Protein AF-A0A2S9GE72-F1 (afdb_monomer_lite)

Radius of gyration: 17.12 Å; chains: 1; bounding box: 41×29×42 Å

Secondary structure (DSSP, 8-state):
-HHHHHHHHGGGS-HHHHHHHHHHHHHHHHHHHT-TT--EEEE----TTTTSTT---SS--EEEEPPP-GGG-GGGTTTSPPP-

Structure (mmCIF, N/CA/C/O backbone):
data_AF-A0A2S9GE72-F1
#
_entry.id   AF-A0A2S9GE72-F1
#
loop_
_atom_site.group_PDB
_atom_site.id
_atom_site.type_symbol
_atom_site.label_atom_id
_atom_site.label_alt_id
_atom_site.label_comp_id
_atom_site.label_asym_id
_atom_site.label_entity_id
_atom_site.label_seq_id
_atom_site.pdbx_PDB_ins_code
_atom_site.Cartn_x
_atom_site.Cartn_y
_atom_site.Cartn_z
_atom_site.occupancy
_atom_site.B_iso_or_equiv
_atom_site.auth_seq_id
_atom_site.auth_comp_id
_atom_site.auth_asym_id
_atom_site.auth_atom_id
_atom_site.pdbx_PDB_model_num
ATOM 1 N N . ALA A 1 1 ? 7.868 4.645 -6.881 1.00 92.50 1 ALA A N 1
ATOM 2 C CA . ALA A 1 1 ? 6.761 3.666 -6.955 1.00 92.50 1 ALA A CA 1
ATOM 3 C C . ALA A 1 1 ? 6.558 3.126 -8.372 1.00 92.50 1 ALA A C 1
ATOM 5 O O . ALA A 1 1 ? 6.656 1.921 -8.545 1.00 92.50 1 ALA A O 1
ATOM 6 N N . LEU A 1 2 ? 6.335 3.981 -9.382 1.00 97.00 2 LEU A N 1
ATOM 7 C CA . LEU A 1 2 ? 6.053 3.527 -10.754 1.00 97.00 2 LEU A CA 1
ATOM 8 C C . LEU A 1 2 ? 7.201 2.723 -11.385 1.00 97.00 2 LEU A C 1
ATOM 10 O O . LEU A 1 2 ? 6.942 1.700 -12.003 1.00 97.00 2 LEU A O 1
ATOM 14 N N . GLU A 1 3 ? 8.452 3.143 -11.181 1.00 98.00 3 GLU A N 1
ATOM 15 C CA . GLU A 1 3 ? 9.648 2.413 -11.638 1.00 98.00 3 GLU A CA 1
ATOM 16 C C . GLU A 1 3 ? 9.709 0.987 -11.066 1.00 98.00 3 GLU A C 1
ATOM 18 O O . GLU A 1 3 ? 9.820 0.029 -11.823 1.00 98.00 3 GLU A O 1
ATOM 23 N N . TYR A 1 4 ? 9.535 0.843 -9.745 1.00 97.31 4 TYR A N 1
ATOM 24 C CA . TYR A 1 4 ? 9.442 -0.460 -9.076 1.00 97.31 4 TYR A CA 1
ATOM 25 C C . TYR A 1 4 ? 8.311 -1.309 -9.662 1.00 97.31 4 TYR A C 1
ATOM 27 O O . TYR A 1 4 ? 8.538 -2.447 -10.059 1.00 97.31 4 TYR A O 1
ATOM 35 N N . TYR A 1 5 ? 7.098 -0.749 -9.753 1.00 97.00 5 TYR A N 1
ATOM 36 C CA . TYR A 1 5 ? 5.937 -1.488 -10.247 1.00 97.00 5 TYR A CA 1
ATOM 37 C C . TYR A 1 5 ? 6.140 -1.945 -11.696 1.00 97.00 5 TYR A C 1
ATOM 39 O O . TYR A 1 5 ? 5.909 -3.112 -11.991 1.00 97.00 5 TYR A O 1
ATOM 47 N N . THR A 1 6 ? 6.664 -1.067 -12.561 1.00 98.19 6 THR A N 1
ATOM 48 C CA . THR A 1 6 ? 6.993 -1.383 -13.962 1.00 98.19 6 THR A CA 1
ATOM 49 C C . THR A 1 6 ? 8.001 -2.522 -14.049 1.00 98.19 6 THR A C 1
ATOM 51 O O . THR A 1 6 ? 7.798 -3.453 -14.820 1.00 98.19 6 THR A O 1
ATOM 54 N N . ALA A 1 7 ? 9.066 -2.484 -13.245 1.00 98.25 7 ALA A N 1
ATOM 55 C CA . ALA A 1 7 ? 10.086 -3.529 -13.252 1.00 98.25 7 ALA A CA 1
ATOM 56 C C . ALA A 1 7 ? 9.559 -4.886 -12.756 1.00 98.25 7 ALA A C 1
ATOM 58 O O . ALA A 1 7 ? 10.010 -5.924 -13.228 1.00 98.25 7 ALA A O 1
ATOM 59 N N . VAL A 1 8 ? 8.607 -4.884 -11.817 1.00 97.19 8 VAL A N 1
ATOM 60 C CA . VAL A 1 8 ? 8.002 -6.107 -11.270 1.00 97.19 8 VAL A CA 1
ATOM 61 C C . VAL A 1 8 ? 7.007 -6.737 -12.242 1.00 97.19 8 VAL A C 1
ATOM 63 O O . VAL A 1 8 ? 7.012 -7.954 -12.416 1.00 97.19 8 VAL A O 1
ATOM 66 N N . VAL A 1 9 ? 6.132 -5.937 -12.858 1.00 97.06 9 VAL A N 1
ATOM 67 C CA . VAL A 1 9 ? 5.063 -6.476 -13.714 1.00 97.06 9 VAL A CA 1
ATOM 68 C C . VAL A 1 9 ? 5.482 -6.610 -15.179 1.00 97.06 9 VAL A C 1
ATOM 70 O O . VAL A 1 9 ? 4.943 -7.461 -15.883 1.00 97.06 9 VAL A O 1
ATOM 73 N N . GLY A 1 10 ? 6.448 -5.815 -15.644 1.00 97.44 10 GLY A N 1
ATOM 74 C CA . GLY A 1 10 ? 6.881 -5.792 -17.040 1.00 97.44 10 GLY A CA 1
ATOM 75 C C . GLY A 1 10 ? 5.723 -5.516 -18.002 1.00 97.44 10 GLY A C 1
ATOM 76 O O . GLY A 1 10 ? 4.791 -4.774 -17.686 1.00 97.44 10 GLY A O 1
ATOM 77 N N . ASP A 1 11 ? 5.756 -6.164 -19.163 1.00 97.50 11 ASP A N 1
ATOM 78 C CA . ASP A 1 11 ? 4.779 -5.942 -20.237 1.00 97.50 11 ASP A CA 1
ATOM 79 C C . ASP A 1 11 ? 3.495 -6.769 -20.091 1.00 97.50 11 ASP A C 1
ATOM 81 O O . ASP A 1 11 ? 2.560 -6.621 -20.877 1.00 97.50 11 ASP A O 1
ATOM 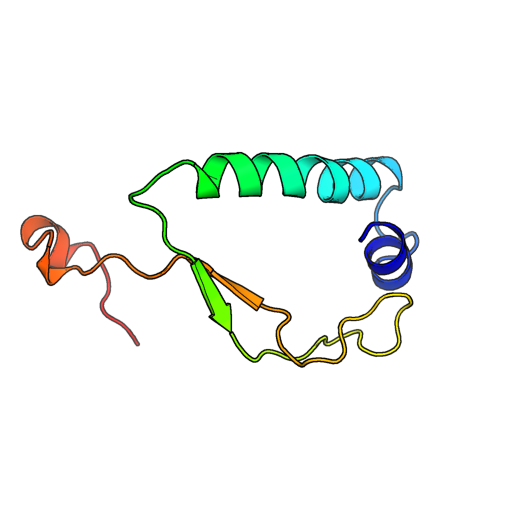85 N N . ARG A 1 12 ? 3.394 -7.611 -19.050 1.00 97.38 12 ARG A N 1
ATOM 86 C CA . ARG A 1 12 ? 2.171 -8.387 -18.778 1.00 97.38 12 ARG A CA 1
ATOM 87 C C . ARG A 1 12 ? 0.970 -7.488 -18.449 1.00 97.38 12 ARG A C 1
ATOM 89 O O . ARG A 1 12 ? -0.170 -7.935 -18.526 1.00 97.38 12 ARG A O 1
ATOM 96 N N . THR A 1 13 ? 1.238 -6.252 -18.026 1.00 97.56 13 THR A N 1
ATOM 97 C CA . THR A 1 13 ? 0.240 -5.251 -17.650 1.00 97.56 13 THR A CA 1
ATOM 98 C C . THR A 1 13 ? 0.403 -4.034 -18.563 1.00 97.56 13 THR A C 1
ATOM 100 O O . THR A 1 13 ? 1.485 -3.451 -18.578 1.00 97.56 13 THR A O 1
ATOM 103 N N . PRO A 1 14 ? -0.638 -3.584 -19.284 1.00 98.31 14 PRO A N 1
ATOM 104 C CA . PRO A 1 14 ? -0.571 -2.384 -20.117 1.00 98.31 14 PRO A CA 1
ATOM 105 C C . PRO A 1 14 ? -0.053 -1.153 -19.366 1.00 98.31 14 PRO A C 1
ATOM 107 O O . PRO A 1 14 ? -0.500 -0.871 -18.252 1.00 98.31 14 PRO A O 1
ATOM 110 N N . ARG A 1 15 ? 0.841 -0.377 -19.992 1.00 98.12 15 ARG A N 1
ATOM 111 C CA . ARG A 1 15 ? 1.501 0.777 -19.354 1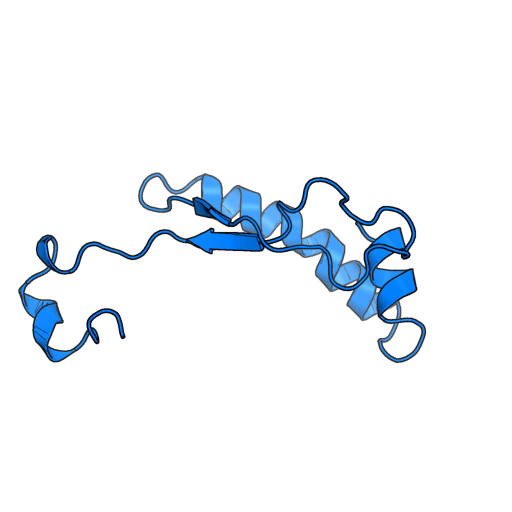.00 98.12 15 ARG A CA 1
ATOM 112 C C . ARG A 1 15 ? 0.515 1.784 -18.762 1.00 98.12 15 ARG A C 1
ATOM 114 O O . ARG A 1 15 ? 0.714 2.229 -17.636 1.00 98.12 15 ARG A O 1
ATOM 121 N N . ALA A 1 16 ? -0.564 2.087 -19.481 1.00 98.31 16 ALA A N 1
ATOM 122 C CA . ALA A 1 16 ? -1.607 2.985 -18.995 1.00 98.31 16 ALA A CA 1
ATOM 123 C C . ALA A 1 16 ? -2.221 2.492 -17.671 1.00 98.31 16 ALA A C 1
ATOM 125 O O . ALA A 1 16 ? -2.352 3.270 -16.733 1.00 98.31 16 ALA A O 1
ATOM 126 N N . LEU A 1 17 ? -2.500 1.188 -17.547 1.00 98.25 17 LEU A N 1
ATOM 127 C CA . LEU A 1 17 ? -3.035 0.605 -16.312 1.00 98.25 17 LEU A CA 1
ATOM 128 C C . LEU A 1 17 ? -2.024 0.657 -15.161 1.00 98.25 17 LEU A C 1
ATOM 130 O O . LEU A 1 17 ? -2.412 0.936 -14.027 1.00 98.25 17 LEU A O 1
ATOM 134 N N . GLN A 1 18 ? -0.735 0.435 -15.441 1.00 98.12 18 GLN A N 1
ATOM 135 C CA . GLN A 1 18 ? 0.320 0.571 -14.431 1.00 98.12 18 GLN A CA 1
ATOM 136 C C . GLN A 1 18 ? 0.366 1.996 -13.864 1.00 98.12 18 GLN A C 1
ATOM 138 O O . GLN A 1 18 ? 0.426 2.190 -12.649 1.00 98.12 18 GLN A O 1
ATOM 143 N N . GLU A 1 19 ? 0.332 2.995 -14.748 1.00 98.19 19 GLU A N 1
ATOM 144 C CA . GLU A 1 19 ? 0.383 4.401 -14.358 1.00 98.19 19 GLU A CA 1
ATOM 145 C C . GLU A 1 19 ? -0.859 4.820 -13.581 1.00 98.19 19 GLU A C 1
ATOM 147 O O . GLU A 1 19 ? -0.713 5.430 -12.521 1.00 98.19 19 GLU A O 1
ATOM 152 N N . THR A 1 20 ? -2.053 4.446 -14.048 1.00 97.94 20 THR A N 1
ATOM 153 C CA . THR A 1 20 ? -3.307 4.717 -13.337 1.00 97.94 20 THR A CA 1
ATOM 154 C C . THR A 1 20 ? -3.283 4.111 -11.938 1.00 97.94 20 THR A C 1
ATOM 156 O O . THR A 1 20 ? -3.496 4.830 -10.967 1.00 97.94 20 THR A O 1
ATOM 159 N N . TYR A 1 21 ? -2.944 2.825 -11.802 1.00 96.00 21 TYR A N 1
ATOM 160 C CA . TYR A 1 21 ? -2.909 2.156 -10.499 1.00 96.00 21 TYR A CA 1
ATOM 161 C C . TYR A 1 21 ? -1.958 2.849 -9.512 1.00 96.00 21 TYR A C 1
ATOM 163 O O . TYR A 1 21 ? -2.341 3.173 -8.388 1.00 96.00 21 TYR A O 1
ATOM 171 N N . VAL A 1 22 ? -0.719 3.125 -9.934 1.00 96.31 22 VAL A N 1
ATOM 172 C CA . VAL A 1 22 ? 0.288 3.722 -9.047 1.00 96.31 22 VAL A CA 1
ATOM 173 C C . VAL A 1 22 ? -0.045 5.173 -8.700 1.00 96.31 22 VAL A C 1
ATOM 175 O O . VAL A 1 22 ? 0.155 5.585 -7.558 1.00 96.31 22 VAL A O 1
ATOM 178 N N . ARG A 1 23 ? -0.518 5.966 -9.668 1.00 96.62 23 ARG A N 1
ATOM 179 C CA . ARG A 1 23 ? -0.753 7.404 -9.469 1.00 96.62 23 ARG A CA 1
ATOM 180 C C . ARG A 1 23 ? -2.047 7.690 -8.715 1.00 96.62 23 ARG A C 1
ATOM 182 O O . ARG A 1 23 ? -2.076 8.643 -7.947 1.00 96.62 23 ARG A O 1
ATOM 189 N N . SER A 1 24 ? -3.076 6.862 -8.881 1.00 96.88 24 SER A N 1
ATOM 190 C CA . SER A 1 24 ? -4.333 6.996 -8.135 1.00 96.88 24 SER A CA 1
ATOM 191 C C . SER A 1 24 ? -4.251 6.448 -6.708 1.00 96.88 24 SER A C 1
ATOM 193 O O . SER A 1 24 ? -5.081 6.804 -5.878 1.00 96.88 24 SER A O 1
ATOM 195 N N . GLY A 1 25 ? -3.248 5.619 -6.395 1.00 93.38 25 GLY A N 1
ATOM 196 C CA . GLY A 1 25 ? -3.096 5.025 -5.067 1.00 93.38 25 GLY A CA 1
ATOM 197 C C . GLY A 1 25 ? -2.829 6.045 -3.956 1.00 93.38 25 GLY A C 1
ATOM 198 O O . GLY A 1 25 ? -3.490 5.997 -2.927 1.00 93.38 25 GLY A O 1
ATOM 199 N N . ALA A 1 26 ? -1.894 6.982 -4.149 1.00 91.44 26 ALA A N 1
ATOM 200 C CA . ALA A 1 26 ? -1.540 7.942 -3.096 1.00 91.44 26 ALA A CA 1
ATOM 201 C C . ALA A 1 26 ? -2.713 8.861 -2.682 1.00 91.44 26 ALA A C 1
ATOM 203 O O . ALA A 1 26 ? -2.970 8.933 -1.482 1.00 91.44 26 ALA A O 1
ATOM 204 N N . PRO A 1 27 ? -3.490 9.460 -3.612 1.00 95.50 27 PRO A N 1
ATOM 205 C CA . PRO A 1 27 ? -4.686 10.226 -3.249 1.00 95.50 27 PRO A CA 1
ATOM 206 C C . PRO A 1 27 ? -5.745 9.411 -2.497 1.00 95.50 27 PRO A C 1
ATOM 208 O O . PRO A 1 27 ? -6.405 9.932 -1.606 1.00 95.50 27 PRO A O 1
ATOM 211 N N . LEU A 1 28 ? -5.912 8.124 -2.831 1.00 93.94 28 LEU A N 1
ATOM 212 C CA . LEU A 1 28 ? -6.824 7.250 -2.091 1.00 93.94 28 LEU A CA 1
ATOM 213 C C . LEU A 1 28 ? -6.346 7.042 -0.650 1.00 93.94 28 LEU A C 1
ATOM 215 O O . LEU A 1 28 ? -7.158 7.093 0.266 1.00 93.94 28 LEU A O 1
ATOM 219 N N . ILE A 1 29 ? -5.047 6.812 -0.441 1.00 91.44 29 ILE A N 1
ATOM 220 C CA . ILE A 1 29 ? -4.496 6.667 0.912 1.00 91.44 29 ILE A CA 1
ATOM 221 C C . ILE A 1 29 ? -4.661 7.965 1.704 1.00 91.44 29 ILE A C 1
ATOM 223 O O . ILE A 1 29 ? -5.145 7.905 2.825 1.00 91.44 29 ILE A O 1
ATOM 227 N N . GLU A 1 30 ? -4.361 9.120 1.108 1.00 93.88 30 GLU A N 1
ATOM 228 C CA . GLU A 1 30 ? -4.563 10.429 1.744 1.00 93.88 30 GLU A CA 1
ATOM 229 C C . GLU A 1 30 ? -6.029 10.650 2.149 1.00 93.88 30 GLU A C 1
ATOM 231 O O . GLU A 1 30 ? -6.313 11.059 3.274 1.00 93.88 30 GLU A O 1
ATOM 236 N N . TYR A 1 31 ? -6.974 10.298 1.271 1.00 96.12 31 TYR A N 1
ATOM 237 C CA . TYR A 1 31 ? -8.399 10.325 1.593 1.00 96.12 31 TYR A CA 1
ATOM 238 C C . TYR A 1 31 ? -8.740 9.418 2.786 1.00 96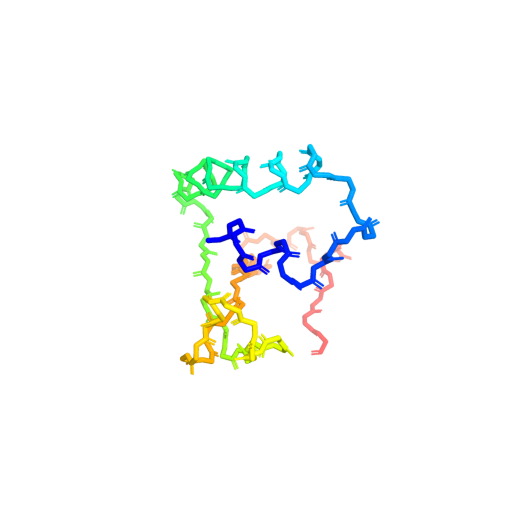.12 31 TYR A C 1
ATOM 240 O O . TYR A 1 31 ? -9.431 9.854 3.704 1.00 96.12 31 TYR A O 1
ATOM 248 N N . LEU A 1 32 ? -8.234 8.181 2.818 1.00 94.56 32 LEU A N 1
ATOM 249 C CA . LEU A 1 32 ? -8.499 7.252 3.922 1.00 94.56 32 LEU A CA 1
ATOM 250 C C . LEU A 1 32 ? -7.830 7.682 5.237 1.00 94.56 32 LEU A C 1
ATOM 252 O O . LEU A 1 32 ? -8.387 7.449 6.304 1.00 94.56 32 LEU A O 1
ATOM 256 N N . GLU A 1 33 ? -6.651 8.300 5.185 1.00 92.75 33 GLU A N 1
ATOM 257 C CA . GLU A 1 33 ? -5.947 8.813 6.367 1.00 92.75 33 GLU A CA 1
ATOM 258 C C . GLU A 1 33 ? -6.602 10.073 6.950 1.00 92.75 33 GLU A C 1
ATOM 260 O O . GLU A 1 33 ? -6.381 10.381 8.122 1.00 92.75 33 GLU A O 1
ATOM 265 N N . SER A 1 34 ? -7.434 10.773 6.169 1.00 96.06 34 SER A N 1
ATOM 266 C CA . SER A 1 34 ? -8.223 11.913 6.655 1.00 96.06 34 SER A CA 1
ATOM 267 C C . SER A 1 34 ? -9.370 11.514 7.594 1.00 96.06 34 SER A C 1
ATOM 269 O O . SER A 1 34 ? -9.861 12.353 8.348 1.00 96.06 34 SER A O 1
ATOM 271 N N . ASP A 1 35 ? -9.782 10.242 7.583 1.00 94.88 35 ASP A N 1
ATOM 272 C CA . ASP A 1 35 ? -10.813 9.719 8.478 1.00 94.88 35 ASP A CA 1
ATOM 273 C C . ASP A 1 35 ? -10.201 9.296 9.824 1.00 94.88 35 ASP A C 1
ATOM 275 O O . ASP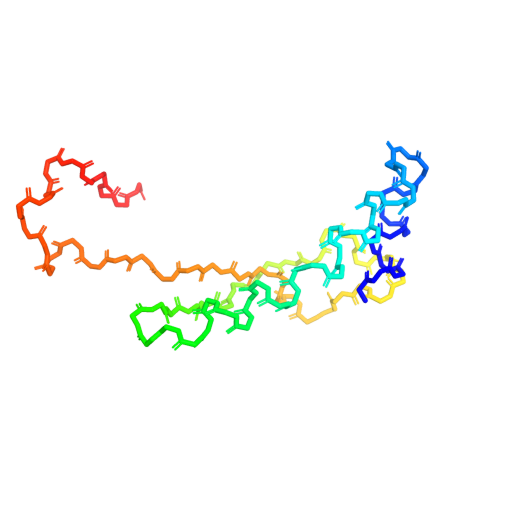 A 1 35 ? -9.424 8.342 9.924 1.00 94.88 35 ASP A O 1
ATOM 279 N N . GLU A 1 36 ? -10.585 9.981 10.901 1.00 91.94 36 GLU A N 1
ATOM 280 C CA . GLU A 1 36 ? -10.079 9.703 12.245 1.00 91.94 36 GLU A CA 1
ATOM 281 C C . GLU A 1 36 ? -10.460 8.313 12.782 1.00 91.94 36 GLU A C 1
ATOM 283 O O . GLU A 1 36 ? -9.784 7.814 13.692 1.00 91.94 36 GLU A O 1
ATOM 288 N N . LEU A 1 37 ? -11.494 7.670 12.229 1.00 89.94 37 LEU A N 1
ATOM 289 C CA . LEU A 1 37 ? -11.919 6.315 12.590 1.00 89.94 37 LEU A CA 1
ATOM 290 C C . LEU A 1 37 ? -11.038 5.241 11.947 1.00 89.94 37 LEU A C 1
ATOM 292 O O . LEU A 1 37 ? -10.941 4.127 12.472 1.00 89.94 37 LEU A O 1
ATOM 296 N N . LEU A 1 38 ? -10.358 5.565 10.846 1.00 91.44 38 LEU A N 1
ATOM 297 C CA . LEU A 1 38 ? -9.428 4.659 10.190 1.00 91.44 38 LEU A CA 1
ATOM 298 C C . LEU A 1 38 ? -8.039 4.789 10.818 1.00 91.44 38 LEU A C 1
ATOM 300 O O . LEU A 1 38 ? -7.475 5.868 10.998 1.00 91.44 38 LEU A O 1
ATOM 304 N N . LYS A 1 39 ? -7.470 3.641 11.191 1.00 91.62 39 LYS A N 1
ATOM 305 C CA . LYS A 1 39 ? -6.097 3.536 11.693 1.00 91.62 39 LYS A CA 1
ATOM 306 C C . LYS A 1 39 ? -5.386 2.443 10.930 1.00 91.62 39 LYS A C 1
ATOM 308 O O . LYS A 1 39 ? -5.933 1.357 10.765 1.00 91.62 39 LYS A O 1
ATOM 313 N N . PHE A 1 40 ? -4.146 2.699 10.542 1.00 92.19 40 PHE A N 1
ATOM 314 C CA . PHE A 1 40 ? -3.328 1.746 9.808 1.00 92.19 40 PHE A CA 1
ATOM 315 C C . PHE A 1 40 ? -2.134 1.293 10.646 1.00 92.19 40 PHE A C 1
ATOM 317 O O . PHE A 1 40 ? -1.641 2.014 11.517 1.00 92.19 40 PHE A O 1
ATOM 324 N N . SER A 1 41 ? -1.685 0.067 10.403 1.00 92.06 41 SER A N 1
ATOM 325 C CA . SER A 1 41 ? -0.471 -0.492 10.992 1.00 92.06 41 SER A CA 1
ATOM 326 C C . SER A 1 41 ? 0.458 -0.974 9.891 1.00 92.06 41 SER A C 1
ATOM 328 O O . SER A 1 41 ? 0.022 -1.664 8.968 1.00 92.06 41 SER A O 1
ATOM 330 N N . LEU A 1 42 ? 1.744 -0.654 10.027 1.00 91.88 42 LEU A N 1
ATOM 331 C CA . LEU A 1 42 ? 2.798 -1.307 9.259 1.00 91.88 42 LEU A CA 1
ATOM 332 C C . LEU A 1 42 ? 3.025 -2.714 9.812 1.00 91.88 42 LEU A C 1
ATOM 334 O O . LEU A 1 42 ? 3.092 -2.900 11.028 1.00 91.88 42 LEU A O 1
ATOM 338 N N . LEU A 1 43 ? 3.145 -3.692 8.918 1.00 91.31 43 LEU A N 1
ATOM 339 C CA . LEU A 1 43 ? 3.488 -5.068 9.260 1.00 91.31 43 LEU A CA 1
ATOM 340 C C . LEU A 1 43 ? 4.872 -5.413 8.679 1.00 91.31 43 LEU A C 1
ATOM 342 O O . LEU A 1 43 ? 5.180 -4.982 7.561 1.00 91.31 43 LEU A O 1
ATOM 346 N N . PRO A 1 44 ? 5.688 -6.216 9.393 1.00 94.31 44 PRO A N 1
ATOM 347 C CA . PRO A 1 44 ? 7.085 -6.495 9.052 1.00 94.31 44 PRO A CA 1
ATOM 348 C C . PRO A 1 44 ? 7.209 -7.562 7.953 1.00 94.31 44 PRO A C 1
ATOM 350 O O . PRO A 1 44 ? 7.812 -8.619 8.134 1.00 94.31 44 PRO A O 1
ATOM 353 N N . TRP A 1 45 ? 6.561 -7.317 6.819 1.00 93.50 45 TRP A N 1
ATOM 354 C CA . TRP A 1 45 ? 6.594 -8.210 5.672 1.00 93.50 45 TRP A CA 1
ATOM 355 C C . TRP A 1 45 ? 7.699 -7.770 4.713 1.00 93.50 45 TRP A C 1
ATOM 357 O O . TRP A 1 45 ? 7.789 -6.579 4.390 1.00 93.50 45 TRP A O 1
ATOM 367 N N . PRO A 1 46 ? 8.523 -8.708 4.220 1.00 95.00 46 PRO A N 1
ATOM 368 C CA . PRO A 1 46 ? 9.592 -8.386 3.292 1.00 95.00 46 PRO A CA 1
ATOM 369 C C . PRO A 1 46 ? 9.046 -7.938 1.933 1.00 95.00 46 PRO A C 1
ATOM 371 O O . PRO A 1 46 ? 7.921 -8.248 1.541 1.00 95.00 46 PRO A O 1
ATOM 374 N N . ASP A 1 47 ? 9.887 -7.244 1.171 1.00 94.69 47 ASP A N 1
ATOM 375 C CA . ASP A 1 47 ? 9.657 -7.046 -0.255 1.00 94.69 47 ASP A CA 1
ATOM 376 C C . ASP A 1 47 ? 10.002 -8.331 -1.017 1.00 94.69 47 ASP A C 1
ATOM 378 O O . ASP A 1 47 ? 11.175 -8.663 -1.197 1.00 94.69 47 ASP A O 1
ATOM 382 N N . TYR A 1 48 ? 8.986 -9.058 -1.485 1.00 94.31 48 TYR A N 1
ATOM 383 C CA . TYR A 1 48 ? 9.187 -10.283 -2.268 1.00 94.31 48 TYR A CA 1
ATOM 384 C C . TYR A 1 48 ? 9.893 -10.042 -3.613 1.00 94.31 48 TYR A C 1
ATOM 386 O O . TYR A 1 48 ? 10.429 -10.979 -4.199 1.00 94.31 48 TYR A O 1
ATOM 394 N N . PHE A 1 49 ? 9.967 -8.788 -4.069 1.00 95.56 49 PHE A N 1
ATOM 395 C CA . PHE A 1 49 ? 10.735 -8.360 -5.236 1.00 95.56 49 PHE A CA 1
ATOM 396 C C . PHE A 1 49 ? 11.940 -7.506 -4.820 1.00 95.56 49 PHE A C 1
ATOM 398 O O . PHE A 1 49 ? 12.289 -6.545 -5.500 1.00 95.56 49 PHE A O 1
ATOM 405 N N . GLY A 1 50 ? 12.608 -7.862 -3.716 1.00 94.19 50 GLY A N 1
ATOM 406 C CA . GLY A 1 50 ? 13.719 -7.115 -3.106 1.00 94.19 50 GLY A CA 1
ATOM 407 C C . GLY A 1 50 ? 14.907 -6.762 -4.018 1.00 94.19 50 GLY A C 1
ATOM 408 O O . GLY A 1 50 ? 15.718 -5.917 -3.656 1.00 94.19 50 GLY A O 1
ATOM 409 N N . LYS A 1 51 ? 15.018 -7.383 -5.200 1.00 94.94 51 LYS A N 1
ATOM 410 C CA . LYS A 1 51 ? 16.043 -7.078 -6.218 1.00 94.94 51 LYS A CA 1
ATOM 411 C C . LYS A 1 51 ? 15.584 -6.071 -7.282 1.00 94.94 51 LYS A C 1
ATOM 413 O O . LYS A 1 51 ? 16.401 -5.634 -8.086 1.00 94.94 51 LYS A O 1
ATOM 418 N N . ALA A 1 52 ? 14.297 -5.732 -7.326 1.00 97.38 52 ALA A N 1
ATOM 419 C CA . ALA A 1 52 ? 13.758 -4.765 -8.273 1.00 97.38 52 ALA A CA 1
ATOM 420 C C . ALA A 1 52 ? 14.251 -3.342 -7.942 1.00 97.38 52 ALA A C 1
ATOM 422 O O . ALA A 1 52 ? 14.496 -3.019 -6.773 1.00 97.38 52 ALA A O 1
ATOM 423 N N . PRO A 1 53 ? 14.374 -2.453 -8.942 1.00 97.69 53 PRO A N 1
ATOM 424 C CA . PRO A 1 53 ? 14.715 -1.059 -8.694 1.00 97.69 53 PRO A CA 1
ATOM 425 C C . PRO A 1 53 ? 13.715 -0.427 -7.723 1.00 97.69 53 PRO A C 1
ATOM 427 O O . PRO A 1 53 ? 12.506 -0.628 -7.831 1.00 97.69 53 PRO A O 1
ATOM 430 N N . LYS A 1 54 ? 14.225 0.355 -6.764 1.00 96.56 54 LYS A N 1
ATOM 431 C CA . LYS A 1 54 ? 13.431 1.002 -5.700 1.00 96.56 54 LYS A CA 1
ATOM 432 C C . LYS A 1 54 ? 12.658 0.019 -4.799 1.00 96.56 54 LYS A C 1
ATOM 434 O O . LYS A 1 54 ? 11.680 0.429 -4.170 1.00 96.56 54 LYS A O 1
ATOM 439 N N . ALA A 1 55 ? 13.067 -1.250 -4.731 1.00 95.62 55 ALA A N 1
ATOM 440 C CA . ALA A 1 55 ? 12.555 -2.176 -3.729 1.00 95.62 55 ALA A CA 1
ATOM 441 C C . ALA A 1 55 ? 12.841 -1.664 -2.311 1.00 95.62 55 ALA A C 1
ATOM 443 O O . ALA A 1 55 ? 13.825 -0.961 -2.064 1.00 95.62 55 ALA A O 1
ATOM 444 N N . ARG A 1 56 ? 11.953 -1.998 -1.374 1.00 92.19 56 ARG A N 1
ATOM 445 C CA . ARG A 1 56 ? 12.043 -1.530 0.011 1.00 92.19 56 ARG A CA 1
ATOM 446 C C . ARG A 1 56 ? 12.799 -2.566 0.847 1.00 92.19 56 ARG A C 1
ATOM 448 O O . ARG A 1 56 ? 12.327 -3.687 1.001 1.00 92.19 56 ARG A O 1
ATOM 455 N N . ALA A 1 57 ? 13.963 -2.194 1.375 1.00 92.50 57 ALA A N 1
ATOM 456 C CA . ALA A 1 57 ? 14.874 -3.123 2.056 1.00 92.50 57 ALA A CA 1
ATOM 457 C C . ALA A 1 57 ? 14.675 -3.221 3.582 1.00 92.50 57 ALA A C 1
ATOM 459 O O . ALA A 1 57 ? 15.302 -4.054 4.225 1.00 92.50 57 ALA A O 1
ATOM 460 N N . ASP A 1 58 ? 13.811 -2.391 4.169 1.00 93.06 58 ASP A N 1
ATOM 461 C CA . ASP A 1 58 ? 13.591 -2.325 5.624 1.00 93.06 58 ASP A CA 1
ATOM 462 C C . ASP A 1 58 ? 12.641 -3.409 6.168 1.00 93.06 58 ASP A C 1
ATOM 464 O O . ASP A 1 58 ? 12.384 -3.458 7.367 1.00 93.06 58 ASP A O 1
ATOM 468 N N . GLY A 1 59 ? 12.095 -4.265 5.298 1.00 89.19 59 GLY A N 1
ATOM 469 C CA . GLY A 1 59 ? 11.157 -5.315 5.693 1.00 89.19 59 GLY A CA 1
ATOM 470 C C . GLY A 1 59 ? 9.785 -4.805 6.144 1.00 89.19 59 GLY A C 1
ATOM 471 O O . GLY A 1 59 ? 9.048 -5.560 6.763 1.00 89.19 59 GLY A O 1
ATOM 472 N N . MET A 1 60 ? 9.424 -3.551 5.848 1.00 92.06 60 MET A N 1
ATOM 473 C CA . MET A 1 60 ? 8.149 -2.933 6.240 1.00 92.06 60 MET A CA 1
ATOM 474 C C . MET A 1 60 ? 7.270 -2.659 5.011 1.00 92.06 60 MET A C 1
ATOM 476 O O . MET A 1 60 ? 6.846 -1.526 4.760 1.00 92.06 60 MET A O 1
ATOM 480 N N . ARG A 1 61 ? 7.035 -3.684 4.175 1.00 91.94 61 ARG A N 1
ATOM 481 C CA . ARG A 1 61 ? 6.305 -3.521 2.902 1.00 91.94 61 ARG A CA 1
ATOM 482 C C . ARG A 1 61 ? 4.790 -3.535 3.006 1.00 91.94 61 ARG A C 1
ATOM 484 O O . ARG A 1 61 ? 4.142 -3.098 2.056 1.00 91.94 61 ARG A O 1
ATOM 491 N N . HIS A 1 62 ? 4.236 -4.042 4.098 1.00 91.31 62 HIS A N 1
ATOM 492 C CA . HIS A 1 62 ? 2.800 -4.233 4.225 1.00 91.31 62 HIS A CA 1
ATOM 493 C C . HIS A 1 62 ? 2.183 -3.197 5.164 1.00 91.31 62 HIS A C 1
ATOM 495 O O . HIS A 1 62 ? 2.748 -2.870 6.207 1.00 91.31 62 HIS A O 1
ATOM 501 N N . ILE A 1 63 ? 1.004 -2.709 4.790 1.00 90.88 63 ILE A N 1
ATOM 502 C CA . ILE A 1 63 ? 0.152 -1.836 5.592 1.00 90.88 63 ILE A CA 1
ATOM 503 C C . ILE A 1 63 ? -1.261 -2.411 5.576 1.00 90.88 63 ILE A C 1
ATOM 505 O O . ILE A 1 63 ? -1.754 -2.810 4.523 1.00 90.88 63 ILE A O 1
ATOM 509 N N . ALA A 1 64 ? -1.899 -2.469 6.739 1.00 91.38 64 ALA A N 1
ATOM 510 C CA . ALA A 1 64 ? -3.272 -2.936 6.875 1.00 91.38 64 ALA A CA 1
ATOM 511 C C . ALA A 1 64 ? -4.063 -1.997 7.784 1.00 91.38 64 ALA A C 1
ATOM 513 O O . ALA A 1 64 ? -3.514 -1.437 8.740 1.00 91.38 64 ALA A O 1
ATOM 514 N N . ALA A 1 65 ? -5.357 -1.845 7.501 1.00 90.44 65 ALA A N 1
ATOM 515 C CA . ALA A 1 65 ? -6.273 -1.209 8.434 1.00 90.44 65 ALA A CA 1
ATOM 516 C C . ALA A 1 65 ? -6.336 -2.041 9.721 1.00 90.44 65 ALA A C 1
ATOM 518 O O . ALA A 1 65 ? -6.377 -3.275 9.688 1.00 90.44 65 ALA A O 1
ATOM 519 N N . ARG A 1 66 ? -6.332 -1.368 10.869 1.00 88.94 66 ARG A N 1
ATOM 520 C CA . ARG A 1 66 ? -6.540 -2.027 12.152 1.00 88.94 66 ARG A CA 1
ATOM 521 C C . ARG A 1 66 ? -7.967 -2.571 12.189 1.00 88.94 66 ARG A C 1
ATOM 523 O O . ARG A 1 66 ? -8.893 -1.844 11.829 1.00 88.94 66 ARG A O 1
ATOM 530 N N . PRO A 1 67 ? -8.161 -3.820 12.639 1.00 82.69 67 PRO A N 1
ATOM 531 C CA . PRO A 1 67 ? -9.496 -4.374 12.757 1.00 82.69 67 PRO A CA 1
ATOM 532 C C . PRO A 1 67 ? -10.319 -3.552 13.751 1.00 82.69 67 PRO A C 1
ATOM 534 O O . PRO A 1 67 ? -9.815 -3.117 14.793 1.00 82.69 67 PRO A O 1
ATOM 537 N N . LEU A 1 68 ? -11.602 -3.374 13.439 1.00 79.88 68 LEU A N 1
ATOM 538 C CA . LEU A 1 68 ? -12.555 -2.793 14.374 1.00 79.88 68 LEU A CA 1
ATOM 539 C C . LEU A 1 68 ? -12.711 -3.726 15.578 1.00 79.88 68 LEU A C 1
ATOM 541 O O . LEU A 1 68 ? -12.784 -4.950 15.447 1.00 79.88 68 LEU A O 1
ATOM 545 N N . LYS A 1 69 ? -12.770 -3.149 16.778 1.00 77.12 69 LYS A N 1
ATOM 546 C CA . LYS A 1 69 ? -13.027 -3.925 17.991 1.00 77.12 69 LYS A CA 1
ATOM 547 C C . LYS A 1 69 ? -14.499 -4.326 17.996 1.00 77.12 69 LYS A C 1
ATOM 549 O O . LYS A 1 69 ? -15.340 -3.485 18.277 1.00 77.12 69 LYS A O 1
ATOM 554 N N . VAL A 1 70 ? -14.808 -5.605 17.777 1.00 78.56 70 VAL A N 1
ATOM 555 C CA . VAL A 1 70 ? -16.193 -6.124 17.866 1.00 78.56 70 VAL A CA 1
ATOM 556 C C . VA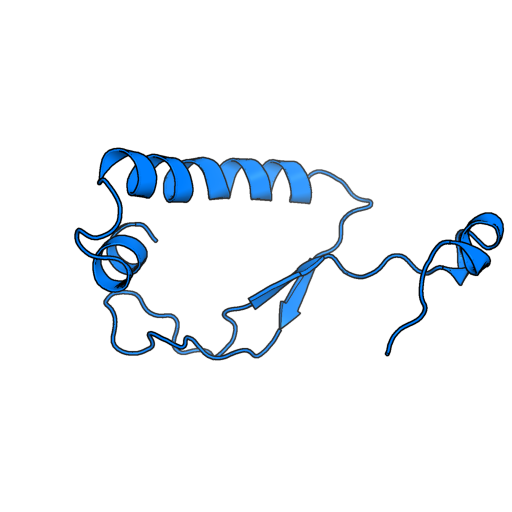L A 1 70 ? -16.829 -5.825 19.232 1.00 78.56 70 VAL A C 1
ATOM 558 O O . VAL A 1 70 ? -18.026 -5.603 19.323 1.00 78.56 70 VAL A O 1
ATOM 561 N N . ALA A 1 71 ? -16.027 -5.720 20.299 1.00 80.88 71 ALA A N 1
ATOM 562 C CA . ALA A 1 71 ? -16.502 -5.292 21.618 1.00 80.88 71 ALA A CA 1
ATOM 563 C C . ALA A 1 71 ? -17.136 -3.883 21.639 1.00 80.88 71 ALA A C 1
ATOM 565 O O . ALA A 1 71 ? -17.888 -3.581 22.558 1.00 80.88 71 ALA A O 1
ATOM 566 N N . ALA A 1 72 ? -16.836 -3.032 20.653 1.00 82.44 72 ALA A N 1
ATOM 567 C CA . ALA A 1 72 ? -17.445 -1.713 20.494 1.00 82.44 72 ALA A CA 1
ATOM 568 C C . ALA A 1 72 ? -18.763 -1.739 19.690 1.00 82.44 72 ALA A C 1
ATOM 570 O O . ALA A 1 72 ? -19.417 -0.707 19.602 1.00 82.44 72 ALA A O 1
ATOM 571 N N . ALA A 1 73 ? -19.138 -2.892 19.120 1.00 85.56 73 ALA A N 1
ATOM 572 C CA . ALA A 1 73 ? -20.360 -3.115 18.339 1.00 85.56 73 ALA A CA 1
ATOM 573 C C . ALA A 1 73 ? -20.919 -4.532 18.621 1.00 85.56 73 ALA A C 1
ATOM 575 O O . ALA A 1 73 ? -20.856 -5.420 17.760 1.00 85.56 73 ALA A O 1
ATOM 576 N N . PRO A 1 74 ? -21.376 -4.808 19.861 1.00 86.38 74 PRO A N 1
ATOM 577 C CA . PRO A 1 74 ? -21.788 -6.147 20.291 1.00 86.38 74 PRO A CA 1
ATOM 578 C C . PRO A 1 74 ? -22.940 -6.737 19.464 1.00 86.38 74 PRO A C 1
ATOM 580 O O . PRO A 1 74 ? -23.031 -7.956 19.332 1.00 86.38 74 PRO A O 1
ATOM 583 N N . GLU A 1 75 ? -23.785 -5.899 18.872 1.00 90.06 75 GLU A N 1
ATOM 584 C CA . GLU A 1 75 ? -24.873 -6.282 17.972 1.00 90.06 75 GLU A CA 1
ATOM 585 C C . GLU A 1 75 ? -24.387 -6.960 16.682 1.00 90.06 75 GLU A C 1
ATOM 587 O O . GLU A 1 75 ? -25.128 -7.728 16.074 1.00 90.06 75 GLU A O 1
ATOM 592 N N . LEU A 1 76 ? -23.129 -6.736 16.284 1.00 87.00 76 LEU A N 1
ATOM 593 C CA . LEU A 1 76 ? -22.525 -7.340 15.093 1.00 87.00 76 LEU A CA 1
ATOM 594 C C . LEU A 1 76 ? -21.776 -8.647 15.392 1.00 87.00 76 LEU A C 1
ATOM 596 O O . LEU A 1 76 ? -21.181 -9.232 14.487 1.00 87.00 76 LEU A O 1
ATOM 600 N N . ARG A 1 77 ? -21.779 -9.125 16.642 1.00 85.50 77 ARG A N 1
ATOM 601 C CA . ARG A 1 77 ? -20.938 -10.249 17.088 1.00 85.50 77 ARG A CA 1
ATOM 602 C C . ARG A 1 77 ? -21.188 -11.557 16.331 1.00 85.50 77 ARG A C 1
ATOM 604 O O . ARG A 1 77 ? -20.230 -12.266 16.051 1.00 85.50 77 ARG A O 1
ATOM 611 N N . GLU A 1 78 ? -22.437 -11.849 15.974 1.00 87.81 78 GLU A N 1
ATOM 612 C CA . GLU A 1 78 ? -22.795 -13.052 15.200 1.00 87.81 78 GLU A CA 1
ATOM 613 C C . GLU A 1 78 ? -22.510 -12.900 13.692 1.00 87.81 78 GLU A C 1
ATOM 615 O O . GLU A 1 78 ? -22.473 -13.886 12.960 1.00 87.81 78 GLU A O 1
ATOM 620 N N . LEU A 1 79 ? -22.292 -11.667 13.215 1.00 86.94 79 LEU A N 1
ATOM 621 C CA . LEU A 1 79 ? -22.022 -11.351 11.806 1.00 86.94 79 LEU A CA 1
ATOM 622 C C . LEU A 1 79 ? -20.526 -11.197 11.509 1.00 86.94 79 LEU A C 1
ATOM 624 O O . LEU A 1 79 ? -20.085 -11.440 10.385 1.00 86.94 79 LEU A O 1
ATOM 628 N N . VAL A 1 80 ? -19.735 -10.784 12.499 1.00 82.50 80 VAL A N 1
ATOM 629 C CA . VAL A 1 80 ? -18.294 -10.577 12.355 1.00 82.50 80 VAL A CA 1
ATOM 630 C C . VAL A 1 80 ? -17.553 -11.787 12.899 1.00 82.50 80 VAL A C 1
ATOM 632 O O . VAL A 1 80 ? -17.531 -12.043 14.102 1.00 82.50 80 VAL A O 1
ATOM 635 N N . ARG A 1 81 ? -16.884 -12.518 12.004 1.00 74.81 81 ARG A N 1
ATOM 636 C CA . ARG A 1 81 ? -16.018 -13.628 12.401 1.00 74.81 81 ARG A CA 1
ATOM 637 C C . ARG A 1 81 ? -14.883 -13.105 13.285 1.00 74.81 81 ARG A C 1
ATOM 639 O O . ARG A 1 81 ? -14.178 -12.171 12.906 1.00 74.81 81 ARG A O 1
ATOM 646 N N . GLY A 1 82 ? -14.698 -13.733 14.445 1.00 69.81 82 GLY A N 1
ATOM 647 C CA . GLY A 1 82 ? -13.526 -13.499 15.285 1.00 69.81 82 GLY A CA 1
ATOM 648 C C . GLY A 1 82 ? -12.215 -13.851 14.563 1.00 69.81 82 GLY A C 1
ATOM 649 O O . GLY A 1 82 ? -12.248 -14.503 13.514 1.00 69.81 82 GLY A O 1
ATOM 650 N N . PRO A 1 83 ? -11.061 -13.421 15.101 1.00 68.62 83 PRO A N 1
ATOM 651 C CA . PRO A 1 83 ? -9.766 -13.827 14.563 1.00 68.62 83 PRO A CA 1
ATOM 652 C C . PRO A 1 83 ? -9.656 -15.360 14.511 1.00 68.62 83 PRO A C 1
ATOM 654 O O . PRO A 1 83 ? -10.173 -16.047 15.395 1.00 68.62 83 PRO A O 1
ATOM 6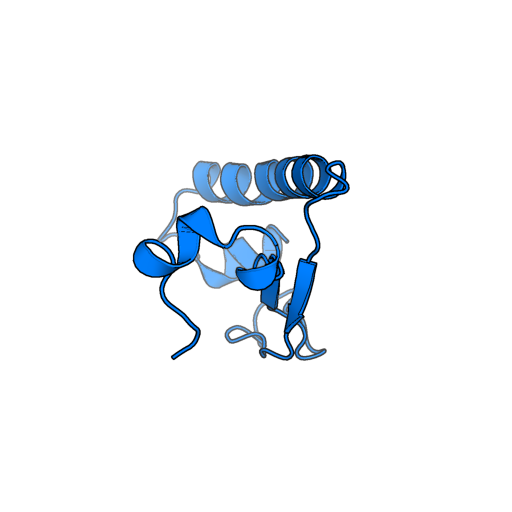57 N N . LEU A 1 84 ? -9.021 -15.857 13.444 1.00 53.72 84 LEU A N 1
ATOM 658 C CA . LEU A 1 84 ? -8.642 -17.264 13.281 1.00 53.72 84 LEU A CA 1
ATOM 659 C C . LEU A 1 84 ? -7.458 -17.620 14.184 1.00 53.72 84 LEU A C 1
ATOM 661 O O . LEU A 1 84 ? -6.579 -16.743 14.355 1.00 53.72 84 LEU A O 1
#

Foldseek 3Di:
DLQQQCQVCPPVDDSVVSCCVVVVVVVVVVVQVVDPVWDKDFDQAAQPVCVGPPGDHRSRPDMDTDDDDCVVVVVCVVVDDDDD

pLDDT: mean 91.54, std 7.62, range [53.72, 98.31]

Sequence (84 aa):
ALEYYTAVVGDRTPRALQETYVRSGAPLIEYLESDELLKFSLLPWPDYFGKAPKARADGMRHIAARPLKVAAAPELRELVRGPL